Protein AF-A0A388LCI2-F1 (afdb_monomer_lite)

Organism: Chara braunii (NCBI:txid69332)

Foldseek 3Di:
DDDDDDPPPDDDDQPPPPDDPPPPDGDDDDDDDDDDKQAAELCQHGDPPDHHPDIDDCVVVPQAQDDAPHDAHHPNHDVVSNVSVVVSNVCCVPPPCRVPGD

Structure (mmCIF, N/CA/C/O backbone):
data_AF-A0A388LCI2-F1
#
_entry.id   AF-A0A388LCI2-F1
#
loop_
_atom_site.group_PDB
_atom_site.id
_atom_site.type_symbol
_atom_site.label_atom_id
_atom_site.label_alt_id
_atom_site.label_comp_id
_atom_site.label_asym_id
_atom_site.label_entity_id
_atom_site.label_seq_id
_atom_site.pdbx_PDB_ins_code
_atom_site.Cartn_x
_atom_site.Cartn_y
_atom_site.Cartn_z
_atom_site.occupancy
_atom_site.B_iso_or_equiv
_atom_site.auth_seq_id
_atom_site.auth_comp_id
_atom_site.auth_asym_id
_atom_site.auth_atom_id
_atom_site.pdbx_PDB_model_num
ATOM 1 N N . MET A 1 1 ? -10.867 8.269 -4.747 1.00 27.50 1 MET A N 1
ATOM 2 C CA . MET A 1 1 ? -10.979 8.154 -6.214 1.00 27.50 1 MET A CA 1
ATOM 3 C C . MET A 1 1 ? -9.682 7.579 -6.744 1.00 27.50 1 MET A C 1
ATOM 5 O O . MET A 1 1 ? -8.651 8.214 -6.587 1.00 27.50 1 MET A O 1
ATOM 9 N N . CYS A 1 2 ? -9.722 6.359 -7.271 1.00 23.42 2 CYS A N 1
ATOM 10 C CA . CYS A 1 2 ? -8.604 5.728 -7.964 1.00 23.42 2 CYS A CA 1
ATOM 11 C C . CYS A 1 2 ? -9.077 5.557 -9.409 1.00 23.42 2 CYS A C 1
ATOM 13 O O . CYS A 1 2 ? -9.893 4.682 -9.687 1.00 23.42 2 CYS A O 1
ATOM 15 N N . GLU A 1 3 ? -8.687 6.468 -10.298 1.00 24.09 3 GLU A N 1
ATOM 16 C CA . GLU A 1 3 ? -8.958 6.307 -11.725 1.00 24.09 3 GLU A CA 1
ATOM 17 C C . GLU A 1 3 ? -7.915 5.355 -12.310 1.00 24.09 3 GLU A C 1
ATOM 19 O O . GLU A 1 3 ? -6.753 5.704 -12.504 1.00 24.09 3 GLU A O 1
ATOM 24 N N . TYR A 1 4 ? -8.345 4.125 -12.583 1.00 38.34 4 TYR A N 1
ATOM 25 C CA . TYR A 1 4 ? -7.624 3.189 -13.432 1.00 38.34 4 TYR A CA 1
ATOM 26 C C . TYR A 1 4 ? -8.158 3.317 -14.857 1.00 38.34 4 TYR A C 1
ATOM 28 O O . TYR A 1 4 ? -9.229 2.800 -15.174 1.00 38.34 4 TYR A O 1
ATOM 36 N N . ARG A 1 5 ? -7.404 4.002 -15.723 1.00 37.12 5 ARG A N 1
ATOM 37 C CA . ARG A 1 5 ? -7.408 3.786 -17.178 1.00 37.12 5 ARG A CA 1
ATOM 38 C C . ARG A 1 5 ? -6.268 4.560 -17.836 1.00 37.12 5 ARG A C 1
ATOM 40 O O . ARG A 1 5 ? -6.346 5.763 -18.026 1.00 37.12 5 ARG A O 1
ATOM 47 N N . ALA A 1 6 ? -5.268 3.825 -18.304 1.00 36.47 6 ALA A N 1
ATOM 48 C CA . ALA A 1 6 ? -4.463 4.245 -19.443 1.00 36.47 6 ALA A CA 1
ATOM 49 C C . ALA A 1 6 ? -4.167 3.021 -20.317 1.00 36.47 6 ALA A C 1
ATOM 51 O O . ALA A 1 6 ? -3.043 2.542 -20.401 1.00 36.47 6 ALA A O 1
ATOM 52 N N . ARG A 1 7 ? -5.200 2.491 -20.990 1.00 39.66 7 ARG A N 1
ATOM 53 C CA . ARG A 1 7 ? -4.967 1.724 -22.222 1.00 39.66 7 ARG A CA 1
ATOM 54 C C . ARG A 1 7 ? -4.694 2.727 -23.338 1.00 39.66 7 ARG A C 1
ATOM 56 O O . ARG A 1 7 ? -5.582 3.047 -24.121 1.00 39.66 7 ARG A O 1
ATOM 63 N N . GLY A 1 8 ? -3.470 3.237 -23.386 1.00 34.62 8 GLY A N 1
ATOM 64 C CA . GLY A 1 8 ? -2.963 3.955 -24.545 1.00 34.62 8 GLY A CA 1
ATOM 65 C C . GLY A 1 8 ? -2.593 2.952 -25.630 1.00 34.62 8 GLY A C 1
ATOM 66 O O . GLY A 1 8 ? -1.443 2.544 -25.727 1.00 34.62 8 GLY A O 1
ATOM 67 N N . ARG A 1 9 ? -3.560 2.536 -26.455 1.00 42.03 9 ARG A N 1
ATOM 68 C CA . ARG A 1 9 ? -3.236 1.987 -27.776 1.00 42.03 9 ARG A CA 1
ATOM 69 C C . ARG A 1 9 ? -2.910 3.186 -28.666 1.00 42.03 9 ARG A C 1
ATOM 71 O O . ARG A 1 9 ? -3.793 3.713 -29.329 1.00 42.03 9 ARG A O 1
ATOM 78 N N . ALA A 1 10 ? -1.661 3.633 -28.635 1.00 33.31 10 ALA A N 1
ATOM 79 C CA . ALA A 1 10 ? -1.130 4.577 -29.606 1.00 33.31 10 ALA A CA 1
ATOM 80 C C . ALA A 1 10 ? -0.028 3.867 -30.392 1.00 33.31 10 ALA A C 1
ATOM 82 O O . ALA A 1 10 ? 0.996 3.471 -29.836 1.00 33.31 10 ALA A O 1
ATOM 83 N N . LEU A 1 11 ? -0.266 3.682 -31.693 1.00 37.22 11 LEU A N 1
ATOM 84 C CA . LEU A 1 11 ? 0.824 3.513 -32.641 1.00 37.22 11 LEU A CA 1
ATOM 85 C C . LEU A 1 11 ? 1.813 4.668 -32.416 1.00 37.22 11 LEU A C 1
ATOM 87 O O . LEU A 1 11 ? 1.427 5.826 -32.523 1.00 37.22 11 LEU A O 1
ATOM 91 N N . GLY A 1 12 ? 3.063 4.341 -32.093 1.00 38.59 12 GLY A N 1
ATOM 92 C CA . GLY A 1 12 ? 4.184 5.280 -32.128 1.00 38.59 12 GLY A CA 1
ATOM 93 C C . GLY A 1 12 ? 4.124 6.447 -31.137 1.00 38.59 12 GLY A C 1
ATOM 94 O O . GLY A 1 12 ? 4.049 7.597 -31.550 1.00 38.59 12 GLY A O 1
ATOM 95 N N . SER A 1 13 ? 4.274 6.193 -29.837 1.00 31.48 13 SER A N 1
ATOM 96 C CA . SER A 1 13 ? 4.783 7.226 -28.924 1.00 31.48 13 SER A CA 1
ATOM 97 C C . SER A 1 13 ? 5.510 6.590 -27.745 1.00 31.48 13 SER A C 1
ATOM 99 O O . SER A 1 13 ? 4.897 5.914 -26.920 1.00 31.48 13 SER A O 1
ATOM 101 N N . ALA A 1 14 ? 6.822 6.804 -27.657 1.00 41.09 14 ALA A N 1
ATOM 102 C CA . ALA A 1 14 ? 7.596 6.480 -26.470 1.00 41.09 14 ALA A CA 1
ATOM 103 C C . ALA A 1 14 ? 7.053 7.298 -25.282 1.00 41.09 14 ALA A C 1
ATOM 105 O O . ALA A 1 14 ? 7.257 8.508 -25.210 1.00 41.09 14 ALA A O 1
ATOM 106 N N . SER A 1 15 ? 6.337 6.653 -24.358 1.00 41.34 15 SER A N 1
ATOM 107 C CA . SER A 1 15 ? 5.874 7.291 -23.121 1.00 41.34 15 SER A CA 1
ATOM 108 C C . SER A 1 15 ? 7.042 7.404 -22.136 1.00 41.34 15 SER A C 1
ATOM 110 O O . SER A 1 15 ? 7.207 6.583 -21.236 1.00 41.34 15 SER A O 1
ATOM 112 N N . ALA A 1 16 ? 7.886 8.413 -22.347 1.00 47.59 16 ALA A N 1
ATOM 113 C CA . ALA A 1 16 ? 9.131 8.645 -21.616 1.00 47.59 16 ALA A CA 1
ATOM 114 C C . ALA A 1 16 ? 8.960 9.249 -20.200 1.00 47.59 16 ALA A C 1
ATOM 116 O O . ALA A 1 16 ? 9.953 9.446 -19.511 1.00 47.59 16 ALA A O 1
ATOM 117 N N . THR A 1 17 ? 7.742 9.555 -19.736 1.00 55.16 17 THR A N 1
ATOM 118 C CA . THR A 1 17 ? 7.527 10.364 -18.510 1.00 55.16 17 THR A CA 1
ATOM 119 C C . THR A 1 17 ? 7.230 9.566 -17.238 1.00 55.16 17 THR A C 1
ATOM 121 O O . THR A 1 17 ? 7.285 10.117 -16.143 1.00 55.16 17 THR A O 1
ATOM 124 N N . ALA A 1 18 ? 6.909 8.277 -17.360 1.00 64.56 18 ALA A N 1
ATOM 125 C CA . ALA A 1 18 ? 6.519 7.424 -16.233 1.00 64.56 18 ALA A CA 1
ATOM 126 C C . ALA A 1 18 ? 7.712 6.777 -15.507 1.00 6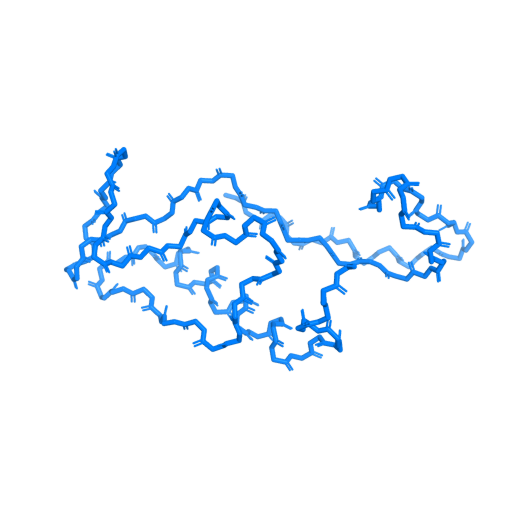4.56 18 ALA A C 1
ATOM 128 O O . ALA A 1 18 ? 7.561 6.245 -14.407 1.00 64.56 18 ALA A O 1
ATOM 129 N N . LYS A 1 19 ? 8.891 6.782 -16.132 1.00 67.06 19 LYS A N 1
ATOM 130 C CA . LYS A 1 19 ? 10.083 6.126 -15.601 1.00 67.06 19 LYS A CA 1
ATOM 131 C C . LYS A 1 19 ? 10.974 7.138 -14.892 1.00 67.06 19 LYS A C 1
ATOM 133 O O . LYS A 1 19 ? 11.054 8.287 -15.328 1.00 67.06 19 LYS A O 1
ATOM 138 N N . PRO A 1 20 ? 11.657 6.738 -13.810 1.00 74.75 20 PRO A N 1
ATOM 139 C CA . PRO A 1 20 ? 12.681 7.591 -13.245 1.00 74.75 20 PRO A CA 1
ATOM 140 C C . PRO A 1 20 ? 13.799 7.832 -14.274 1.00 74.75 20 PRO A C 1
ATOM 142 O O . PRO A 1 20 ? 14.073 6.954 -15.093 1.00 74.75 20 PRO A O 1
ATOM 145 N N . PRO A 1 21 ? 14.495 8.981 -14.208 1.00 78.94 21 PRO A N 1
ATOM 146 C CA . PRO A 1 21 ? 15.512 9.363 -15.194 1.00 78.94 21 PRO A CA 1
ATOM 147 C C . PRO A 1 21 ? 16.712 8.405 -15.263 1.00 78.94 21 PRO A C 1
ATOM 149 O O . PRO A 1 21 ? 17.485 8.458 -16.212 1.00 78.94 21 PRO A O 1
ATOM 152 N N . TYR A 1 22 ? 16.874 7.535 -14.265 1.00 78.38 22 TYR A N 1
ATOM 153 C CA . TYR A 1 22 ? 17.917 6.513 -14.208 1.00 78.38 22 TYR A CA 1
ATOM 154 C C . TYR A 1 22 ? 17.494 5.150 -14.790 1.00 78.38 22 TYR A C 1
ATOM 156 O O . TYR A 1 22 ? 18.347 4.283 -14.955 1.00 78.38 22 TYR A O 1
ATOM 164 N N . ASP A 1 23 ? 16.213 4.931 -15.115 1.00 75.88 23 ASP A N 1
ATOM 165 C CA . ASP A 1 23 ? 15.771 3.706 -15.795 1.00 75.88 23 ASP A CA 1
ATOM 166 C C . ASP A 1 23 ? 15.886 3.873 -17.316 1.00 75.88 23 ASP A C 1
ATOM 168 O O . ASP A 1 23 ? 15.038 4.481 -17.969 1.00 75.88 23 ASP A O 1
ATOM 172 N N . THR A 1 24 ? 16.951 3.310 -17.885 1.00 81.25 24 THR A N 1
ATOM 173 C CA . THR A 1 24 ? 17.266 3.384 -19.320 1.00 81.25 24 THR A CA 1
ATOM 174 C C . THR A 1 24 ? 16.513 2.356 -20.169 1.00 81.25 24 THR A C 1
ATOM 176 O O . THR A 1 24 ? 16.658 2.337 -21.393 1.00 81.25 24 THR A O 1
ATOM 179 N N . ARG A 1 25 ? 15.703 1.478 -19.557 1.00 77.81 25 ARG A N 1
ATOM 180 C CA . ARG A 1 25 ? 15.000 0.413 -20.282 1.00 77.81 25 ARG A CA 1
ATOM 181 C C . ARG A 1 25 ? 13.853 1.000 -21.095 1.00 77.81 25 ARG A C 1
ATOM 183 O O . ARG A 1 25 ? 12.953 1.648 -20.560 1.00 77.81 25 ARG A O 1
ATOM 190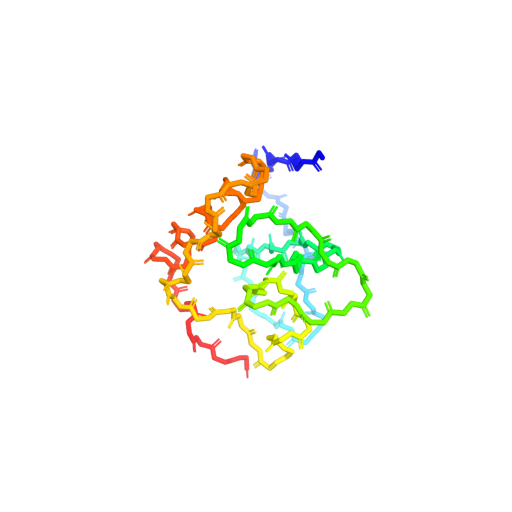 N N . ILE A 1 26 ? 13.815 0.682 -22.383 1.00 78.50 26 ILE A N 1
ATOM 191 C CA . ILE A 1 26 ? 12.712 1.048 -23.276 1.00 78.50 26 ILE A CA 1
ATOM 192 C C . ILE A 1 26 ? 11.648 -0.056 -23.226 1.00 78.50 26 ILE A C 1
ATOM 194 O O . ILE A 1 26 ? 11.972 -1.237 -23.314 1.00 78.50 26 ILE A O 1
ATOM 198 N N . GLY A 1 27 ? 10.383 0.327 -23.047 1.00 76.56 27 GLY A N 1
ATOM 199 C CA . GLY A 1 27 ? 9.246 -0.596 -22.970 1.00 76.56 27 GLY A CA 1
ATOM 200 C C . GLY A 1 27 ? 8.207 -0.160 -21.942 1.00 76.56 27 GLY A C 1
ATOM 201 O O . GLY A 1 27 ? 8.365 0.888 -21.308 1.00 76.56 27 GLY A O 1
ATOM 202 N N . ASP A 1 28 ? 7.182 -0.985 -21.757 1.00 77.56 28 ASP A N 1
ATOM 203 C CA . ASP A 1 28 ? 6.065 -0.697 -20.858 1.00 77.56 28 ASP A CA 1
ATOM 204 C C . ASP A 1 28 ? 6.508 -0.557 -19.396 1.00 77.56 28 ASP A C 1
ATOM 206 O O . ASP A 1 28 ? 7.480 -1.169 -18.942 1.00 77.56 28 ASP A O 1
ATOM 210 N N . ALA A 1 29 ? 5.788 0.286 -18.660 1.00 77.25 29 ALA A N 1
ATOM 211 C CA . ALA A 1 29 ? 5.998 0.534 -17.242 1.00 77.25 29 ALA A CA 1
ATOM 212 C C . ALA A 1 29 ? 4.654 0.521 -16.520 1.00 77.25 29 ALA A C 1
ATOM 214 O O . ALA A 1 29 ? 3.659 1.027 -17.039 1.00 77.25 29 ALA A O 1
ATOM 215 N N . PHE A 1 30 ? 4.648 0.001 -15.298 1.00 80.44 30 PHE A N 1
ATOM 216 C CA . PHE A 1 30 ? 3.498 0.069 -14.406 1.00 80.44 30 PHE A CA 1
ATOM 217 C C . PHE A 1 30 ? 3.840 0.996 -13.241 1.00 80.44 30 PHE A C 1
ATOM 219 O O . PHE A 1 30 ? 4.920 0.888 -12.663 1.00 80.44 30 PHE A O 1
ATOM 226 N N . ILE A 1 31 ? 2.926 1.904 -12.898 1.00 81.69 31 ILE A N 1
ATOM 227 C CA . ILE A 1 31 ? 3.046 2.776 -11.726 1.00 81.69 31 ILE A CA 1
ATOM 228 C C . ILE A 1 31 ? 1.940 2.407 -10.749 1.00 81.69 31 ILE A C 1
ATOM 230 O O . ILE A 1 31 ? 0.767 2.355 -11.117 1.00 81.69 31 ILE A O 1
ATOM 234 N N . ILE A 1 32 ? 2.317 2.222 -9.488 1.00 81.12 32 ILE A N 1
ATOM 235 C CA . ILE A 1 32 ? 1.378 2.106 -8.378 1.00 81.12 32 ILE A CA 1
ATOM 236 C C . ILE A 1 32 ? 1.533 3.370 -7.539 1.00 81.12 32 ILE A C 1
ATOM 238 O O . ILE A 1 32 ? 2.569 3.585 -6.911 1.00 81.12 32 ILE A O 1
ATOM 242 N N . HIS A 1 33 ? 0.515 4.229 -7.560 1.00 81.00 33 HIS A N 1
ATOM 243 C CA . HIS A 1 33 ? 0.510 5.473 -6.800 1.00 81.00 33 HIS A CA 1
ATOM 244 C C . HIS A 1 33 ? -0.575 5.442 -5.729 1.00 81.00 33 HIS A C 1
ATOM 246 O O . HIS A 1 33 ? -1.760 5.308 -6.023 1.00 81.00 33 HIS A O 1
ATOM 252 N N . TYR A 1 34 ? -0.158 5.616 -4.480 1.00 81.38 34 TYR A N 1
ATOM 253 C CA . TYR A 1 34 ? -1.039 5.815 -3.339 1.00 81.38 34 TYR A CA 1
ATOM 254 C C . TYR A 1 34 ? -0.390 6.820 -2.386 1.00 81.38 34 TYR A C 1
ATOM 256 O O . TYR A 1 34 ? 0.812 6.777 -2.110 1.00 81.38 34 TYR A O 1
ATOM 264 N N . THR A 1 35 ? -1.189 7.784 -1.935 1.00 74.88 35 THR A N 1
ATOM 265 C CA . THR A 1 35 ? -0.693 8.968 -1.218 1.00 74.88 35 THR A CA 1
ATOM 266 C C . THR A 1 35 ? -0.780 8.802 0.296 1.00 74.88 35 THR A C 1
ATOM 268 O O . THR A 1 35 ? 0.099 9.273 1.021 1.00 74.88 35 THR A O 1
ATOM 271 N N . TYR A 1 36 ? -1.816 8.108 0.769 1.00 82.94 36 TYR A N 1
ATOM 272 C CA . TYR A 1 36 ? -2.134 7.986 2.187 1.00 82.94 36 TYR A CA 1
ATOM 273 C C . TYR A 1 36 ? -1.754 6.612 2.734 1.00 82.94 36 TYR A C 1
ATOM 275 O O . TYR A 1 36 ? -1.966 5.591 2.078 1.00 82.94 36 TYR A O 1
ATOM 283 N N . GLY A 1 37 ? -1.195 6.611 3.946 1.00 86.88 37 GLY A N 1
ATOM 284 C CA . GLY A 1 37 ? -1.045 5.397 4.739 1.00 86.88 37 GLY A CA 1
ATOM 285 C C . GLY A 1 37 ? -2.413 4.935 5.228 1.00 86.88 37 GLY A C 1
ATOM 286 O O . GLY A 1 37 ? -3.241 5.747 5.642 1.00 86.88 37 GLY A O 1
ATOM 287 N N . CYS A 1 38 ? -2.656 3.638 5.117 1.00 90.75 38 CYS A N 1
ATOM 288 C CA . CYS A 1 38 ? -3.860 2.969 5.575 1.00 90.75 38 CYS A CA 1
ATOM 289 C C . CYS A 1 38 ? -3.516 2.213 6.860 1.00 90.75 38 CYS A C 1
ATOM 291 O O . CYS A 1 38 ? -3.068 1.070 6.804 1.00 90.75 38 CYS A O 1
ATOM 293 N N . ASP A 1 39 ? -3.686 2.878 7.997 1.00 93.25 39 ASP A N 1
ATOM 294 C CA . ASP A 1 39 ? -3.431 2.330 9.327 1.00 93.25 39 ASP A CA 1
ATOM 295 C C . ASP A 1 39 ? -4.762 2.049 10.030 1.00 93.25 39 ASP A C 1
ATOM 297 O O . ASP A 1 39 ? -5.612 2.938 10.125 1.00 93.25 39 ASP A O 1
ATOM 301 N N . TYR A 1 40 ? -4.953 0.808 10.480 1.00 93.69 40 TYR A N 1
ATOM 302 C CA . TYR A 1 40 ? -6.192 0.347 11.101 1.00 93.69 40 TYR A CA 1
ATOM 303 C C . TYR A 1 40 ? -5.926 -0.519 12.338 1.00 93.69 40 TYR A C 1
ATOM 305 O O . TYR A 1 40 ? -4.942 -1.259 12.396 1.00 93.69 40 TYR A O 1
ATOM 313 N N . THR A 1 41 ? -6.834 -0.481 13.311 1.00 93.38 41 THR A N 1
ATOM 314 C CA . THR A 1 41 ? -6.911 -1.494 14.381 1.00 93.38 41 THR A CA 1
ATOM 315 C C . THR A 1 41 ? -7.435 -2.819 13.825 1.00 93.38 41 THR A C 1
ATOM 317 O O . THR A 1 41 ? -8.061 -2.845 12.764 1.00 93.38 41 THR A O 1
ATOM 320 N N . LEU A 1 42 ? -7.284 -3.931 14.552 1.00 92.88 42 LEU A N 1
ATOM 321 C CA . LEU A 1 42 ? -7.844 -5.230 14.139 1.00 92.88 42 LEU A CA 1
ATOM 322 C C . LEU A 1 42 ? -9.383 -5.248 14.054 1.00 92.88 42 LEU A C 1
ATOM 324 O O . LEU A 1 42 ? -9.957 -6.162 13.459 1.00 92.88 42 LEU A O 1
ATOM 328 N N . LYS A 1 43 ? -10.053 -4.232 14.610 1.00 92.31 43 LYS A N 1
ATOM 329 C CA . LYS A 1 43 ? -11.503 -4.014 14.496 1.00 92.31 43 LYS A CA 1
ATOM 330 C C . LYS A 1 43 ? -11.899 -3.172 13.275 1.00 92.31 43 LYS A C 1
ATOM 332 O O . LYS A 1 43 ? -13.081 -2.902 13.088 1.00 92.31 43 LYS A O 1
ATOM 337 N N . GLY A 1 44 ? -10.929 -2.737 12.467 1.00 91.38 44 GLY A N 1
ATOM 338 C CA . GLY A 1 44 ? -11.170 -1.917 11.281 1.00 91.38 44 GLY A CA 1
ATOM 339 C C . GLY A 1 44 ? -11.320 -0.422 11.556 1.00 91.38 44 GLY A C 1
ATOM 340 O O . GLY A 1 44 ? -11.798 0.303 10.688 1.00 91.38 44 GLY A O 1
ATOM 341 N N . GLU A 1 45 ? -10.903 0.064 12.726 1.00 92.62 45 GLU A N 1
ATOM 342 C CA . GLU A 1 45 ? -10.954 1.493 13.053 1.00 92.62 45 GLU A CA 1
ATOM 343 C C . GLU A 1 45 ? -9.715 2.202 12.501 1.00 92.62 45 GLU A C 1
ATOM 345 O O . GLU A 1 45 ? -8.595 1.744 12.716 1.00 92.62 45 GLU A O 1
ATOM 350 N N . PHE A 1 46 ? -9.908 3.309 11.782 1.00 90.44 46 PHE A N 1
ATOM 351 C CA . PHE A 1 46 ? -8.813 4.075 11.182 1.00 90.44 46 PHE A CA 1
ATOM 352 C C . PHE A 1 46 ? -7.996 4.809 12.254 1.00 90.44 46 PHE A C 1
ATOM 354 O O . PHE A 1 46 ? -8.560 5.539 13.070 1.00 90.44 46 PHE A O 1
ATOM 361 N N . THR A 1 47 ? -6.668 4.665 12.227 1.00 90.62 47 THR A N 1
ATOM 362 C CA . THR A 1 47 ? -5.747 5.264 13.209 1.00 90.62 47 THR A CA 1
ATOM 363 C C . THR A 1 47 ? -4.839 6.314 12.554 1.00 90.62 47 THR A C 1
ATOM 365 O O . THR A 1 47 ? -3.665 6.046 12.289 1.00 90.62 47 THR A O 1
ATOM 368 N N . PRO A 1 48 ? -5.344 7.526 12.254 1.00 83.75 48 PRO A N 1
ATOM 369 C CA . PRO A 1 48 ? -4.552 8.549 11.581 1.00 83.75 48 PRO A CA 1
ATOM 370 C C . PRO A 1 48 ? -3.389 9.029 12.452 1.00 83.75 48 PRO A C 1
ATOM 372 O O . PRO A 1 48 ? -3.546 9.305 13.640 1.00 83.75 48 PRO A O 1
ATOM 375 N N . GLY A 1 49 ? -2.216 9.181 11.838 1.00 81.75 49 GLY A N 1
ATOM 376 C CA . GLY A 1 49 ? -1.028 9.723 12.504 1.00 81.75 49 GLY A CA 1
ATOM 377 C C . GLY A 1 49 ? -0.326 8.753 13.459 1.00 81.75 49 GLY A C 1
ATOM 378 O O . GLY A 1 49 ? 0.665 9.136 14.073 1.00 81.75 49 GLY A O 1
ATOM 379 N N . GLN A 1 50 ? -0.802 7.512 13.568 1.00 86.81 50 GLN A N 1
ATOM 380 C CA . GLN A 1 50 ? -0.213 6.464 14.397 1.00 86.81 50 GLN A CA 1
ATOM 381 C C . GLN A 1 50 ? -0.095 5.169 13.593 1.00 86.81 50 GLN A C 1
ATOM 383 O O . GLN A 1 50 ? -0.792 4.979 12.597 1.00 86.81 50 GLN A O 1
ATOM 388 N N . TYR A 1 51 ? 0.804 4.280 14.012 1.00 88.50 51 TYR A N 1
ATOM 389 C CA . TYR A 1 51 ? 0.901 2.954 13.410 1.00 88.50 51 TYR A CA 1
ATOM 390 C C . TYR A 1 51 ? -0.244 2.086 13.918 1.00 88.50 51 TYR A C 1
ATOM 392 O O . TYR A 1 51 ? -0.374 1.872 15.123 1.00 88.50 51 TYR A O 1
ATOM 400 N N . GLY A 1 52 ? -1.076 1.626 12.985 1.00 88.75 52 GLY A N 1
ATOM 401 C CA . GLY A 1 52 ? -2.147 0.680 13.273 1.00 88.75 52 GLY A CA 1
ATOM 402 C C . GLY A 1 52 ? -1.605 -0.731 13.495 1.00 88.75 52 GLY A C 1
ATOM 403 O O . GLY A 1 52 ? -0.467 -1.045 13.141 1.00 88.75 52 GLY A O 1
ATOM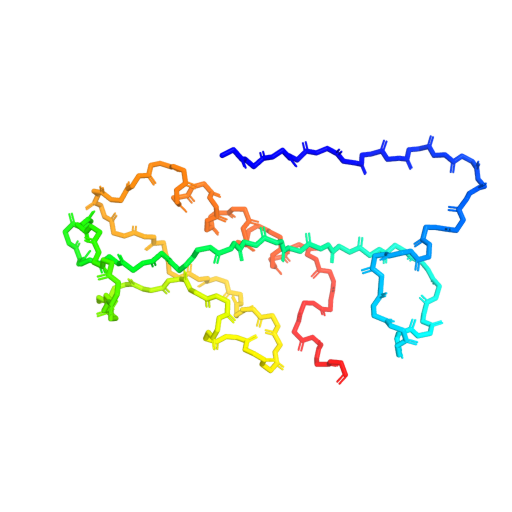 404 N N . GLU A 1 53 ? -2.444 -1.602 14.052 1.00 92.38 53 GLU A N 1
ATOM 405 C CA . GLU A 1 53 ? -2.143 -3.036 14.166 1.00 92.38 53 GLU A CA 1
ATOM 406 C C . GLU A 1 53 ? -2.060 -3.696 12.783 1.00 92.38 53 GLU A C 1
ATOM 408 O O . GLU A 1 53 ? -1.242 -4.586 12.550 1.00 92.38 53 GLU A O 1
ATOM 413 N N . TRP A 1 54 ? -2.883 -3.225 11.844 1.00 93.94 54 TRP A N 1
ATOM 414 C CA . TRP A 1 54 ? -2.744 -3.495 10.423 1.00 93.94 54 TRP A CA 1
ATOM 415 C C . TRP A 1 54 ? -2.327 -2.215 9.700 1.00 93.94 54 TRP A C 1
ATOM 417 O O . TRP A 1 54 ? -2.908 -1.147 9.909 1.00 93.94 54 TRP A O 1
ATOM 427 N N . ARG A 1 55 ? -1.328 -2.328 8.822 1.00 92.06 55 ARG A N 1
ATOM 428 C CA . ARG A 1 55 ? -0.723 -1.185 8.139 1.00 92.06 55 ARG A CA 1
ATOM 429 C C . ARG A 1 55 ? -0.467 -1.479 6.672 1.00 92.06 55 ARG A C 1
ATOM 431 O O . ARG A 1 55 ? 0.212 -2.442 6.323 1.00 92.06 55 ARG A O 1
ATOM 438 N N . PHE A 1 56 ? -0.901 -0.554 5.827 1.00 91.69 56 PHE A N 1
ATOM 439 C CA . PHE A 1 56 ? -0.509 -0.478 4.428 1.00 91.69 56 PHE A CA 1
ATOM 440 C C . PHE A 1 56 ? -0.071 0.952 4.081 1.00 91.69 56 PHE A C 1
ATOM 442 O O . PHE A 1 56 ? -0.890 1.836 3.842 1.00 91.69 56 PHE A O 1
ATOM 449 N N . ASP A 1 57 ? 1.244 1.197 4.069 1.00 89.56 57 ASP A N 1
ATOM 450 C CA . ASP A 1 57 ? 1.855 2.500 3.762 1.00 89.56 57 ASP A CA 1
ATOM 451 C C . ASP A 1 57 ? 3.054 2.306 2.819 1.00 89.56 57 ASP A C 1
ATOM 453 O O . ASP A 1 57 ? 3.871 1.407 3.013 1.00 89.56 57 ASP A O 1
ATOM 457 N N . LYS A 1 58 ? 3.199 3.166 1.801 1.00 84.19 58 LYS A N 1
ATOM 458 C CA . LYS A 1 58 ? 4.324 3.104 0.853 1.00 84.19 58 LYS A CA 1
ATOM 459 C C . LYS A 1 58 ? 5.671 3.316 1.535 1.00 84.19 58 LYS A C 1
ATOM 461 O O . LYS A 1 58 ? 6.683 2.807 1.075 1.00 84.19 58 LYS A O 1
ATOM 466 N N . ARG A 1 59 ? 5.689 4.071 2.636 1.00 85.88 59 ARG A N 1
ATOM 467 C CA . ARG A 1 59 ? 6.890 4.368 3.425 1.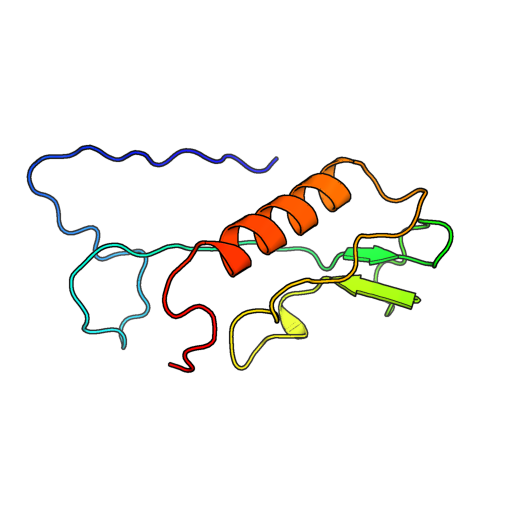00 85.88 59 ARG A CA 1
ATOM 468 C C . ARG A 1 59 ? 7.449 3.123 4.111 1.00 85.88 59 ARG A C 1
ATOM 470 O O . ARG A 1 59 ? 8.620 3.120 4.464 1.00 85.88 59 ARG A O 1
ATOM 477 N N . SER A 1 60 ? 6.645 2.071 4.265 1.00 87.25 60 SER A N 1
ATOM 478 C CA . SER A 1 60 ? 7.129 0.765 4.719 1.00 87.25 60 SER A CA 1
ATOM 479 C C . SER A 1 60 ? 7.964 0.046 3.650 1.00 87.25 60 SER A C 1
ATOM 481 O O . SER A 1 60 ? 8.708 -0.871 3.976 1.00 87.25 60 SER A O 1
ATOM 483 N N . TRP A 1 61 ? 7.878 0.482 2.390 1.00 85.81 61 TRP A N 1
ATOM 484 C CA . TRP A 1 61 ? 8.474 -0.169 1.222 1.00 85.81 61 TRP A CA 1
ATOM 485 C C . TRP A 1 61 ? 9.354 0.811 0.429 1.00 85.81 61 TRP A C 1
ATOM 487 O O . TRP A 1 61 ? 9.289 0.910 -0.789 1.00 85.81 61 TRP A O 1
ATOM 497 N N . THR A 1 62 ? 10.190 1.593 1.112 1.00 80.31 62 THR A N 1
ATOM 498 C CA . THR A 1 62 ? 11.079 2.571 0.449 1.00 80.31 62 THR A CA 1
ATOM 499 C C . THR A 1 62 ? 12.171 1.927 -0.407 1.00 80.31 62 THR A C 1
ATOM 501 O O . THR A 1 62 ? 12.659 2.561 -1.337 1.00 80.31 62 THR A O 1
ATOM 504 N N . GLY A 1 63 ? 12.557 0.684 -0.106 1.00 78.88 63 GLY A N 1
ATOM 505 C CA . GLY A 1 63 ? 13.625 -0.045 -0.801 1.00 78.88 63 GLY A CA 1
ATOM 506 C C . GLY A 1 63 ? 13.165 -0.936 -1.959 1.00 78.88 63 GLY A C 1
ATOM 507 O O . GLY A 1 63 ? 13.980 -1.680 -2.502 1.00 78.88 63 GLY A O 1
ATOM 508 N N . GLY A 1 64 ? 11.878 -0.927 -2.306 1.00 82.94 64 GLY A N 1
ATOM 509 C CA . GLY A 1 64 ? 11.328 -1.792 -3.346 1.00 82.94 64 GLY A CA 1
ATOM 510 C C . GLY A 1 64 ? 9.811 -1.935 -3.251 1.00 82.94 64 GLY A C 1
ATOM 511 O O . GLY A 1 64 ? 9.191 -1.346 -2.372 1.00 82.94 64 GLY A O 1
ATOM 512 N N . PRO A 1 65 ? 9.189 -2.708 -4.147 1.00 87.69 65 PRO A N 1
ATOM 513 C CA . PRO A 1 65 ? 7.753 -2.940 -4.085 1.00 87.69 65 PRO A CA 1
ATOM 514 C C . PRO A 1 65 ? 7.358 -3.711 -2.812 1.00 87.69 65 PRO A C 1
ATOM 516 O O . PRO A 1 65 ? 8.195 -4.394 -2.213 1.00 87.69 65 PRO A O 1
ATOM 519 N N . PRO A 1 66 ? 6.086 -3.620 -2.383 1.00 90.12 66 PRO A N 1
ATOM 520 C CA . PRO A 1 66 ? 5.595 -4.417 -1.265 1.00 90.12 66 PRO A CA 1
ATOM 521 C C . PRO A 1 66 ? 5.693 -5.922 -1.575 1.00 90.12 66 PRO A C 1
ATOM 523 O O . PRO A 1 66 ? 5.638 -6.306 -2.744 1.00 90.12 66 PRO A O 1
ATOM 526 N N . PRO A 1 67 ? 5.807 -6.795 -0.560 1.00 91.50 67 PRO A N 1
ATOM 527 C CA . PRO A 1 67 ? 5.865 -8.237 -0.775 1.00 91.50 67 PRO A CA 1
ATOM 528 C C . PRO A 1 67 ? 4.574 -8.773 -1.407 1.00 91.50 67 PRO A C 1
ATOM 530 O O . PRO A 1 67 ? 3.501 -8.185 -1.269 1.00 91.50 67 PRO A O 1
ATOM 533 N N . ARG A 1 68 ? 4.679 -9.919 -2.087 1.00 92.69 68 ARG A N 1
ATOM 534 C CA . ARG A 1 68 ? 3.518 -10.663 -2.595 1.00 92.69 68 ARG A CA 1
ATOM 535 C C . ARG A 1 68 ? 2.652 -11.168 -1.437 1.00 92.69 68 ARG A C 1
ATOM 537 O O . ARG A 1 68 ? 3.173 -11.481 -0.369 1.00 92.69 68 ARG A O 1
ATOM 544 N N . ASN A 1 69 ? 1.355 -11.336 -1.695 1.00 93.56 69 ASN A N 1
ATOM 545 C CA . ASN A 1 69 ? 0.387 -11.894 -0.743 1.00 93.56 69 ASN A CA 1
ATOM 546 C C . ASN A 1 69 ? 0.308 -11.105 0.580 1.00 93.56 69 ASN A C 1
ATOM 548 O O . ASN A 1 69 ? 0.461 -11.650 1.674 1.00 93.56 69 ASN A O 1
ATOM 552 N N . LEU A 1 70 ? 0.081 -9.798 0.467 1.00 93.62 70 LEU A N 1
ATOM 553 C CA . LEU A 1 70 ? -0.156 -8.909 1.595 1.00 93.62 70 LEU A CA 1
ATOM 554 C C . LEU A 1 70 ? -1.388 -9.346 2.398 1.00 93.62 70 LEU A C 1
ATOM 556 O O . LEU A 1 70 ? -2.392 -9.756 1.803 1.00 93.62 70 LEU A O 1
ATOM 560 N N . PRO A 1 71 ? -1.354 -9.196 3.735 1.00 95.06 71 PRO A N 1
ATOM 561 C CA . PRO A 1 71 ? -2.502 -9.489 4.574 1.00 95.06 71 PRO A CA 1
ATOM 562 C C . PRO A 1 71 ? -3.663 -8.561 4.218 1.00 95.06 71 PRO A C 1
ATOM 564 O O . PRO A 1 71 ? -3.501 -7.341 4.136 1.00 95.06 71 PRO A O 1
ATOM 567 N N . MET A 1 72 ? -4.848 -9.143 4.052 1.00 95.69 72 MET A N 1
ATOM 568 C CA . MET A 1 72 ? -6.063 -8.368 3.827 1.00 95.69 72 MET A CA 1
ATOM 569 C C . MET A 1 72 ? -6.371 -7.476 5.037 1.00 95.69 72 MET A C 1
ATOM 571 O O . MET A 1 72 ? -6.079 -7.867 6.171 1.00 95.69 72 MET A O 1
ATOM 575 N N . PRO A 1 73 ? -6.952 -6.286 4.813 1.00 95.44 73 PRO A N 1
ATOM 576 C CA . PRO A 1 73 ? -7.319 -5.393 5.898 1.00 95.44 73 PRO A CA 1
ATOM 577 C C . PRO A 1 73 ? -8.371 -6.025 6.828 1.00 95.44 73 PRO A C 1
ATOM 579 O O . PRO A 1 73 ? -9.140 -6.896 6.405 1.00 95.44 73 PRO A O 1
ATOM 582 N N . PRO A 1 74 ? -8.412 -5.593 8.099 1.00 95.56 74 PRO A N 1
ATOM 583 C CA . PRO A 1 74 ? -9.325 -6.122 9.105 1.00 95.56 74 PRO A CA 1
ATOM 584 C C . PRO A 1 74 ? -10.798 -5.889 8.749 1.00 95.56 74 PRO A C 1
ATOM 586 O O . PRO A 1 74 ? -11.155 -4.935 8.052 1.00 95.56 74 PRO A O 1
ATOM 589 N N . LYS A 1 75 ? -11.677 -6.752 9.278 1.00 91.69 75 LYS A N 1
ATOM 590 C CA . LYS A 1 75 ? -13.133 -6.584 9.155 1.00 91.69 75 LYS A CA 1
ATOM 591 C C . LYS A 1 75 ? -13.530 -5.252 9.797 1.00 91.69 75 LYS A C 1
ATOM 593 O O . LYS A 1 75 ? -13.253 -5.052 10.971 1.00 91.69 75 LYS A O 1
ATOM 598 N N . GLY A 1 76 ? -14.162 -4.370 9.026 1.00 91.12 76 GLY A N 1
ATOM 599 C CA . GLY A 1 76 ? -14.514 -3.004 9.439 1.00 91.12 76 GLY A CA 1
ATOM 600 C C . GLY A 1 76 ? -13.766 -1.920 8.660 1.00 91.12 76 GLY A C 1
ATOM 601 O O . GLY A 1 76 ? -14.249 -0.793 8.581 1.00 91.12 76 GLY A O 1
ATOM 602 N N . ALA A 1 77 ? -12.648 -2.264 8.010 1.00 93.75 77 ALA A N 1
ATOM 603 C CA . ALA A 1 77 ? -11.988 -1.351 7.087 1.00 93.75 77 ALA A CA 1
ATOM 604 C C . ALA A 1 77 ? -12.893 -1.044 5.872 1.00 93.75 77 ALA A C 1
ATOM 606 O O . ALA A 1 77 ? -13.644 -1.921 5.427 1.00 93.75 77 ALA A O 1
ATOM 607 N N . PRO A 1 78 ? -12.810 0.167 5.291 1.00 93.12 78 PRO A N 1
ATOM 608 C CA . PRO A 1 78 ? -13.585 0.526 4.110 1.00 93.12 78 PRO A CA 1
ATOM 609 C C . PRO A 1 78 ? -13.326 -0.417 2.930 1.00 93.12 78 PRO A C 1
ATOM 611 O O . PRO A 1 78 ? -12.184 -0.798 2.660 1.00 93.12 78 PRO A O 1
ATOM 614 N N . GLU A 1 79 ? -14.372 -0.709 2.156 1.00 93.56 79 GLU A N 1
ATOM 615 C CA . GLU A 1 79 ? -14.288 -1.565 0.963 1.00 93.56 79 GLU A CA 1
ATOM 616 C C . GLU A 1 79 ? -13.263 -1.046 -0.058 1.00 93.56 79 GLU A C 1
ATOM 618 O O . GLU A 1 79 ? -12.592 -1.820 -0.734 1.00 93.56 79 GLU A O 1
ATOM 623 N N . THR A 1 80 ? -13.051 0.270 -0.116 1.00 91.75 80 THR A N 1
ATOM 624 C CA . THR A 1 80 ? -12.031 0.887 -0.974 1.00 91.75 80 THR A CA 1
ATOM 625 C C . THR A 1 80 ? -10.608 0.460 -0.607 1.00 91.75 80 THR A C 1
ATOM 627 O O . THR A 1 80 ? -9.775 0.297 -1.498 1.00 91.75 80 THR A O 1
ATOM 630 N N . VAL A 1 81 ? -10.320 0.237 0.680 1.00 92.62 81 VAL A N 1
ATOM 631 C CA . VAL A 1 81 ? -9.020 -0.263 1.155 1.00 92.62 81 VAL A CA 1
ATOM 632 C C . VAL A 1 81 ? -8.891 -1.755 0.870 1.00 92.62 81 VAL A C 1
ATOM 634 O O . VAL A 1 81 ? -7.842 -2.202 0.412 1.00 92.62 81 VAL A O 1
ATOM 637 N N . VAL A 1 82 ? -9.970 -2.518 1.065 1.00 94.50 82 VAL A N 1
ATOM 638 C CA . VAL A 1 82 ? -10.035 -3.942 0.694 1.00 94.50 82 VAL A CA 1
ATOM 639 C C . VAL A 1 82 ? -9.736 -4.117 -0.797 1.00 94.50 82 VAL A C 1
ATOM 641 O O . VAL A 1 82 ? -8.878 -4.922 -1.168 1.00 94.50 82 VAL A O 1
ATOM 644 N N . ALA A 1 83 ? -10.389 -3.330 -1.654 1.00 94.19 83 ALA A N 1
ATOM 645 C CA . ALA A 1 83 ? -10.183 -3.347 -3.096 1.00 94.19 83 ALA A CA 1
ATOM 646 C C . ALA A 1 83 ? -8.748 -2.951 -3.470 1.00 94.19 83 ALA A C 1
ATOM 648 O O . ALA A 1 83 ? -8.124 -3.631 -4.282 1.00 94.19 83 ALA A O 1
ATOM 649 N N . LEU A 1 84 ? -8.194 -1.902 -2.848 1.00 92.44 84 LEU A N 1
ATOM 650 C CA . LEU A 1 84 ? -6.805 -1.484 -3.060 1.00 92.44 84 LEU A CA 1
ATOM 651 C C . LEU A 1 84 ? -5.822 -2.631 -2.800 1.00 92.44 84 LEU A C 1
ATOM 653 O O . LEU A 1 84 ? -5.003 -2.944 -3.661 1.00 92.44 84 LEU A O 1
ATOM 657 N N . VAL A 1 85 ? -5.914 -3.272 -1.634 1.00 93.88 85 VAL A N 1
ATOM 658 C CA . VAL A 1 85 ? -4.999 -4.358 -1.248 1.00 93.88 85 VAL A CA 1
ATOM 659 C C . VAL A 1 85 ? -5.194 -5.581 -2.144 1.00 93.88 85 VAL A C 1
ATOM 661 O O . VAL A 1 85 ? -4.214 -6.206 -2.545 1.00 93.88 85 VAL A O 1
ATOM 664 N N . SER A 1 86 ? -6.436 -5.876 -2.536 1.00 95.06 86 SER A N 1
ATOM 665 C CA . SER A 1 86 ? -6.748 -6.961 -3.476 1.00 95.06 86 SER A CA 1
ATOM 666 C C . SER A 1 86 ? -6.100 -6.730 -4.842 1.00 95.06 86 SER A C 1
ATOM 668 O O . SER A 1 86 ? -5.453 -7.632 -5.366 1.00 95.06 86 SER A O 1
ATOM 670 N N . MET A 1 87 ? -6.200 -5.513 -5.387 1.00 93.62 87 MET A N 1
ATOM 671 C CA . MET A 1 87 ? -5.568 -5.147 -6.659 1.00 93.62 87 MET A CA 1
ATOM 672 C C . MET A 1 87 ? -4.040 -5.196 -6.576 1.00 93.62 87 MET A C 1
ATOM 674 O O . MET A 1 87 ? -3.389 -5.631 -7.521 1.00 93.62 87 MET A O 1
ATOM 678 N N . VAL A 1 88 ? -3.445 -4.787 -5.450 1.00 92.62 88 VAL A N 1
ATOM 679 C CA . VAL A 1 88 ? -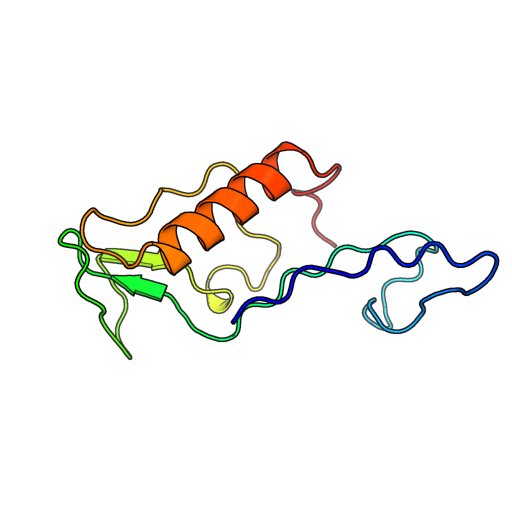1.992 -4.913 -5.245 1.00 92.62 88 VAL A CA 1
ATOM 680 C C . VAL A 1 88 ? -1.582 -6.382 -5.183 1.00 92.62 88 VAL A C 1
ATOM 682 O O . VAL A 1 88 ? -0.592 -6.753 -5.808 1.00 92.62 88 VAL A O 1
ATOM 685 N N . ASN A 1 89 ? -2.348 -7.233 -4.498 1.00 95.19 89 ASN A N 1
ATOM 686 C CA . ASN A 1 89 ? -2.089 -8.670 -4.453 1.00 95.19 89 ASN A CA 1
ATOM 687 C C . ASN A 1 89 ? -2.204 -9.314 -5.839 1.00 95.19 89 ASN A C 1
ATOM 689 O O . ASN A 1 89 ? -1.285 -10.025 -6.247 1.00 95.19 89 ASN A O 1
ATOM 693 N N . GLU A 1 90 ? -3.261 -9.009 -6.592 1.00 95.00 90 GLU A N 1
ATOM 694 C CA . GLU A 1 90 ? -3.441 -9.462 -7.974 1.00 95.00 90 GLU A CA 1
ATOM 695 C C . GLU A 1 90 ? -2.285 -9.005 -8.876 1.00 95.00 90 GLU A C 1
ATOM 697 O O . GLU A 1 90 ? -1.696 -9.816 -9.595 1.00 95.00 90 GLU A O 1
ATOM 702 N N . ALA A 1 91 ? -1.922 -7.722 -8.819 1.00 91.94 91 ALA A N 1
ATOM 703 C CA . ALA A 1 91 ? -0.820 -7.173 -9.597 1.00 91.94 91 ALA A CA 1
ATOM 704 C C . ALA A 1 91 ? 0.504 -7.841 -9.217 1.00 91.94 91 ALA A C 1
ATOM 706 O O . ALA A 1 91 ? 1.241 -8.284 -10.094 1.00 91.94 91 ALA A O 1
ATOM 707 N N . SER A 1 92 ? 0.781 -7.982 -7.918 1.00 92.56 92 SER A N 1
ATOM 708 C CA . SER A 1 92 ? 2.001 -8.624 -7.438 1.00 92.56 92 SER A CA 1
ATOM 709 C C . SER A 1 92 ? 2.104 -10.063 -7.924 1.00 92.56 92 SER A C 1
ATOM 711 O O . SER A 1 92 ? 3.181 -10.468 -8.341 1.00 92.56 92 SER A O 1
ATOM 713 N N . ALA A 1 93 ? 0.993 -10.810 -7.950 1.00 94.62 93 ALA A N 1
ATOM 714 C CA . ALA A 1 93 ? 0.949 -12.194 -8.404 1.00 94.62 93 ALA A CA 1
ATOM 715 C C . ALA A 1 93 ? 1.249 -12.321 -9.904 1.00 94.62 93 ALA A C 1
ATOM 717 O O . ALA A 1 93 ? 2.040 -13.182 -10.291 1.00 94.62 93 ALA A O 1
ATOM 718 N N . ASN A 1 94 ? 0.663 -11.447 -10.725 1.00 93.50 94 ASN A N 1
ATOM 719 C CA . ASN A 1 94 ? 0.669 -11.580 -12.183 1.00 93.50 94 ASN A CA 1
ATOM 720 C C . ASN A 1 94 ? 1.792 -10.808 -12.889 1.00 93.50 94 ASN A C 1
ATOM 722 O O . ASN A 1 94 ? 2.147 -11.146 -14.019 1.00 93.50 94 ASN A O 1
ATOM 726 N N . LEU A 1 95 ? 2.356 -9.770 -12.265 1.00 88.06 95 LEU A N 1
ATOM 727 C CA . LEU A 1 95 ? 3.401 -8.974 -12.900 1.00 88.06 95 LEU A CA 1
ATOM 728 C C . LEU A 1 95 ? 4.757 -9.700 -12.854 1.00 88.06 95 LEU A C 1
ATOM 730 O O . LEU A 1 95 ? 5.212 -10.137 -11.785 1.00 88.06 95 LEU A O 1
ATOM 734 N N . PRO A 1 96 ? 5.447 -9.816 -14.005 1.00 85.81 96 PRO A N 1
ATOM 735 C CA . PRO A 1 96 ? 6.779 -10.392 -14.044 1.00 85.81 96 PRO A CA 1
ATOM 736 C C . PRO A 1 96 ? 7.759 -9.477 -13.307 1.00 85.81 96 PRO A C 1
ATOM 738 O O . PRO A 1 96 ? 7.638 -8.254 -13.347 1.00 85.81 96 PRO A O 1
ATOM 741 N N . ARG A 1 97 ? 8.777 -10.075 -12.676 1.00 83.00 97 ARG A N 1
ATOM 742 C CA . ARG A 1 97 ? 9.867 -9.347 -11.997 1.00 83.00 97 ARG A CA 1
ATOM 743 C C . ARG A 1 97 ? 9.402 -8.400 -10.882 1.00 83.00 97 ARG A C 1
ATOM 745 O O . ARG A 1 97 ? 10.104 -7.443 -10.584 1.00 83.00 97 ARG A O 1
ATOM 752 N N . TRP A 1 98 ? 8.265 -8.685 -10.246 1.00 87.75 98 TRP A N 1
ATOM 753 C CA . TRP A 1 98 ? 7.793 -7.925 -9.085 1.00 87.75 98 TRP A CA 1
ATOM 754 C C . TRP A 1 98 ? 8.869 -7.785 -8.002 1.00 87.75 98 TRP A C 1
ATOM 756 O O . TRP A 1 98 ? 9.125 -6.693 -7.529 1.00 87.75 98 TRP A O 1
ATOM 766 N N . ASP A 1 99 ? 9.564 -8.871 -7.665 1.00 84.88 99 ASP A N 1
ATOM 767 C CA . ASP A 1 99 ? 10.553 -8.892 -6.580 1.00 84.88 99 ASP A CA 1
ATOM 768 C C . ASP A 1 99 ? 11.951 -8.426 -7.024 1.00 84.88 99 ASP A C 1
ATOM 770 O O . ASP A 1 99 ? 12.912 -8.488 -6.254 1.00 84.88 99 ASP A O 1
ATOM 774 N N . ALA A 1 100 ? 12.095 -7.983 -8.277 1.00 75.50 100 ALA A N 1
ATOM 775 C CA . ALA A 1 100 ? 13.365 -7.480 -8.769 1.00 75.50 100 ALA A CA 1
ATOM 776 C C . ALA A 1 100 ? 13.657 -6.129 -8.110 1.00 75.50 100 ALA A C 1
ATOM 778 O O . ALA A 1 100 ? 12.950 -5.144 -8.329 1.00 75.50 100 ALA A O 1
ATOM 779 N N . ARG A 1 101 ? 14.725 -6.081 -7.312 1.00 61.47 101 ARG A N 1
ATOM 780 C CA . ARG A 1 101 ? 15.306 -4.805 -6.894 1.00 61.47 101 ARG A CA 1
ATOM 781 C C . ARG A 1 101 ? 15.864 -4.091 -8.127 1.00 61.47 101 ARG A C 1
ATOM 783 O O . ARG A 1 101 ? 16.416 -4.746 -9.012 1.00 61.47 101 ARG A O 1
ATOM 790 N N . LEU A 1 102 ? 15.632 -2.778 -8.184 1.00 56.25 102 LEU A N 1
ATOM 791 C CA . LEU A 1 102 ? 16.247 -1.883 -9.166 1.00 56.25 102 LEU A CA 1
ATOM 792 C C . LEU A 1 102 ? 17.774 -1.946 -9.071 1.00 56.25 102 LEU A C 1
ATOM 794 O O . LEU A 1 102 ? 18.276 -2.06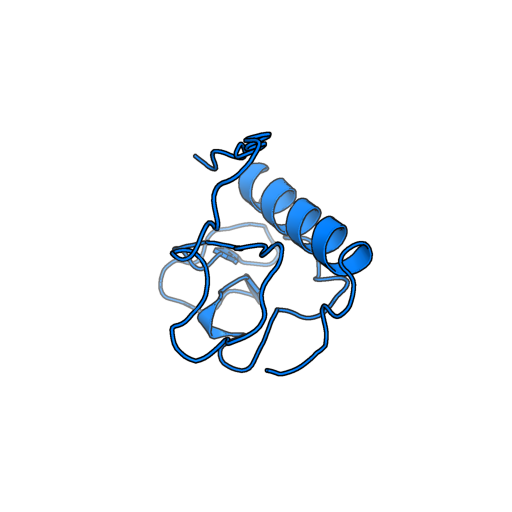6 -7.929 1.00 56.25 102 LEU A O 1
#

Secondary structure (DSSP, 8-state):
----------SS---TTSS-TT----S--------S-EEE-TT--B-TTS--SEEE-GGGGTTSSPPSSPPPPPBTB-HHHHHHHHHHHHHHHHSTTTT---

InterPro domains:
  IPR044845 Glycosyltransferase HPAT/SRGT1-like [PTHR31485] (18-99)
  IPR056508 Hydroxyproline O-arabinosyltransferase-like domain [PF23452] (18-99)

Radius of gyration: 15.92 Å; chains: 1; bounding box: 32×23×47 Å

Sequence (102 aa):
MCEYRARGRALGSASATAKPPYDTRIGDAFIIHYTYGCDYTLKGEFTPGQYGEWRFDKRSWTGGPPPRNLPMPPKGAPETVVALVSMVNEASANLPRWDARL

pLDDT: mean 78.47, std 20.25, range [23.42, 95.69]